Protein AF-A0A2V9BJG6-F1 (afdb_monomer_lite)

Foldseek 3Di:
DDDDDPDDDVVVVVVVVVVVVVVVVVVVVVVVVVVVVPPPQPFDKFKEKEFALVLAPCSVDDQADPVRFGRLVLKWKDKAPDDIGRGHHDAIDMDIGHGLSDKIKIFIAHNVRHTDDIDIDHNVVAPHSYWYWYAGSPVGIDIHHPDPVCVRRDPD

pLDDT: mean 82.58, std 16.15, range [36.88, 98.62]

Sequence (156 aa):
MVRAVVKVDFTILAKVLLGDIVKTGLMAVTLVLLVSISGAAQRGTGSVCVAARIDNPFWKEPATLPNGEINSHGLKVRVDRRPVEEWPQRKSLKIDGLDISERHLLVVLDSSGKPIESVRFKFADYKSTDLCMMYDGYQGIGLQEATRRTPWCKCR

Structure (mmCIF, N/CA/C/O backbone):
data_AF-A0A2V9BJG6-F1
#
_entry.id   AF-A0A2V9BJG6-F1
#
loop_
_atom_site.group_PDB
_atom_site.id
_atom_site.type_symbol
_atom_site.label_atom_id
_atom_site.label_alt_id
_atom_site.label_comp_id
_atom_site.label_asym_id
_atom_site.label_entity_id
_atom_site.label_seq_id
_atom_site.pdbx_PDB_ins_code
_atom_site.Cartn_x
_atom_site.Cartn_y
_atom_site.Cartn_z
_atom_site.occupancy
_atom_site.B_iso_or_equiv
_atom_site.auth_seq_id
_atom_site.auth_comp_id
_atom_site.auth_asym_id
_atom_site.auth_atom_id
_atom_site.pdbx_PDB_model_num
ATOM 1 N N . MET A 1 1 ? -29.381 -13.336 87.840 1.00 37.09 1 MET A N 1
ATOM 2 C CA . MET A 1 1 ? -29.614 -13.381 86.378 1.00 37.09 1 MET A CA 1
ATOM 3 C C . MET A 1 1 ? -29.551 -11.942 85.868 1.00 37.09 1 MET A C 1
ATOM 5 O O . MET A 1 1 ? -30.475 -11.189 86.136 1.00 37.09 1 MET A O 1
ATOM 9 N N . VAL A 1 2 ? -28.440 -11.505 85.264 1.00 36.88 2 VAL A N 1
ATOM 10 C CA . VAL A 1 2 ? -28.275 -10.113 84.788 1.00 36.88 2 VAL A CA 1
ATOM 11 C C . VAL A 1 2 ? -28.387 -10.117 83.263 1.00 36.88 2 VAL A C 1
ATOM 13 O O . VAL A 1 2 ? -27.576 -10.749 82.592 1.00 36.88 2 VAL A O 1
ATOM 16 N N . ARG A 1 3 ? -29.418 -9.462 82.714 1.00 41.91 3 ARG A N 1
ATOM 17 C CA . ARG A 1 3 ? -29.570 -9.235 81.267 1.00 41.91 3 ARG A CA 1
ATOM 18 C C . ARG A 1 3 ? -28.684 -8.057 80.863 1.00 41.91 3 ARG A C 1
ATOM 20 O O . ARG A 1 3 ? -28.945 -6.932 81.276 1.00 41.91 3 ARG A O 1
ATOM 27 N N . ALA A 1 4 ? -27.672 -8.309 80.038 1.00 38.53 4 ALA A N 1
ATOM 28 C CA . ALA A 1 4 ? -26.962 -7.252 79.327 1.00 38.53 4 ALA A CA 1
ATOM 29 C C . ALA A 1 4 ? -27.830 -6.769 78.154 1.00 38.53 4 ALA A C 1
ATOM 31 O O . ALA A 1 4 ? -28.189 -7.551 77.275 1.00 38.53 4 ALA A O 1
ATOM 32 N N . VAL A 1 5 ? -28.187 -5.485 78.154 1.00 48.22 5 VAL A N 1
ATOM 33 C CA . VAL A 1 5 ? -28.822 -4.819 77.012 1.00 48.22 5 VAL A CA 1
ATOM 34 C C . VAL A 1 5 ? -27.701 -4.257 76.144 1.00 48.22 5 VAL A C 1
ATOM 36 O O . VAL A 1 5 ? -27.037 -3.296 76.528 1.00 48.22 5 VAL A O 1
ATOM 39 N N . VAL A 1 6 ? -27.463 -4.878 74.988 1.00 51.91 6 VAL A N 1
ATOM 40 C CA . VAL A 1 6 ? -26.520 -4.367 73.986 1.00 51.91 6 VAL A CA 1
ATOM 41 C C . VAL A 1 6 ? -27.145 -3.129 73.349 1.00 51.91 6 VAL A C 1
ATOM 43 O O . VAL A 1 6 ? -28.152 -3.214 72.648 1.00 51.91 6 VAL A O 1
ATOM 46 N N . LYS A 1 7 ? -26.569 -1.960 73.629 1.00 48.28 7 LYS A N 1
ATOM 47 C CA . LYS A 1 7 ? -26.984 -0.686 73.042 1.00 48.28 7 LYS A CA 1
ATOM 48 C C . LYS A 1 7 ? -26.319 -0.569 71.671 1.00 48.28 7 LYS A C 1
ATOM 50 O O . LYS A 1 7 ? -25.124 -0.309 71.584 1.00 48.28 7 LYS A O 1
ATOM 55 N N . VAL A 1 8 ? -27.075 -0.846 70.611 1.00 53.91 8 VAL A N 1
ATOM 56 C CA . VAL A 1 8 ? -26.601 -0.688 69.230 1.00 53.91 8 VAL A CA 1
ATOM 57 C C . VAL A 1 8 ? -26.531 0.806 68.920 1.00 53.91 8 VAL A C 1
ATOM 59 O O . VAL A 1 8 ? -27.543 1.504 68.969 1.00 53.91 8 VAL A O 1
ATOM 62 N N . ASP A 1 9 ? -25.327 1.303 68.643 1.00 54.34 9 ASP A N 1
ATOM 63 C CA . ASP A 1 9 ? -25.089 2.702 68.295 1.00 54.34 9 ASP A CA 1
ATOM 64 C C . ASP A 1 9 ? -25.439 2.934 66.816 1.00 54.34 9 ASP A C 1
ATOM 66 O O . ASP A 1 9 ? -24.686 2.586 65.901 1.00 54.34 9 ASP A O 1
ATOM 70 N N . PHE A 1 10 ? -26.623 3.501 66.579 1.00 56.91 10 PHE A N 1
ATOM 71 C CA . PHE A 1 10 ? -27.155 3.803 65.244 1.00 56.91 10 PHE A CA 1
ATOM 72 C C . PHE A 1 10 ? -26.218 4.686 64.403 1.00 56.91 10 PHE A C 1
ATOM 74 O O . PHE A 1 10 ? -26.243 4.623 63.173 1.00 56.91 10 PHE A O 1
ATOM 81 N N . THR A 1 11 ? -25.341 5.457 65.049 1.00 56.38 11 THR A N 1
ATOM 82 C CA . THR A 1 11 ? -24.359 6.328 64.392 1.00 56.38 11 THR A CA 1
ATOM 83 C C . THR A 1 11 ? -23.269 5.531 63.666 1.00 56.38 11 THR A C 1
ATOM 85 O O . THR A 1 11 ? -22.785 5.947 62.612 1.00 56.38 11 THR A O 1
ATOM 88 N N . ILE A 1 12 ? -22.897 4.364 64.202 1.00 56.56 12 ILE A N 1
ATOM 89 C CA . ILE A 1 12 ? -21.921 3.448 63.591 1.00 56.56 12 ILE A CA 1
ATOM 90 C C . ILE A 1 12 ? -22.565 2.728 62.404 1.00 56.56 12 ILE A C 1
ATOM 92 O O . ILE A 1 12 ? -21.961 2.636 61.335 1.00 56.56 12 ILE A O 1
ATOM 96 N N . LEU A 1 13 ? -23.822 2.301 62.559 1.00 53.66 13 LEU A N 1
ATOM 97 C CA . LEU A 1 13 ? -24.587 1.628 61.508 1.00 53.66 13 LEU A CA 1
ATOM 98 C C . LEU A 1 13 ? -24.740 2.511 60.255 1.00 53.66 13 LEU A C 1
ATOM 100 O O . LEU A 1 13 ? -24.531 2.043 59.139 1.00 53.66 13 LEU A O 1
ATOM 104 N N . ALA A 1 14 ? -25.032 3.804 60.434 1.00 54.00 14 ALA A N 1
ATOM 105 C CA . ALA A 1 14 ? -25.197 4.754 59.332 1.00 54.00 14 ALA A CA 1
ATOM 106 C C . ALA A 1 14 ? -23.895 5.019 58.551 1.00 54.00 14 ALA A C 1
ATOM 108 O O . ALA A 1 14 ? -23.929 5.140 57.327 1.00 54.00 14 ALA A O 1
ATOM 109 N N . LYS A 1 15 ? -22.738 5.075 59.231 1.00 50.81 15 LYS A N 1
ATOM 110 C CA . LYS A 1 15 ? -21.426 5.252 58.579 1.00 50.81 15 LYS A CA 1
ATOM 111 C C . LYS A 1 15 ? -21.009 4.032 57.756 1.00 50.81 15 LYS A C 1
ATOM 113 O O . LYS A 1 15 ? -20.464 4.205 56.669 1.00 50.81 15 LYS A O 1
ATOM 118 N N . VAL A 1 16 ? -21.277 2.825 58.259 1.00 57.47 16 VAL A N 1
ATOM 119 C CA . VAL A 1 16 ? -21.005 1.568 57.538 1.00 57.47 16 VAL A CA 1
ATOM 120 C C . VAL A 1 16 ? -21.876 1.486 56.280 1.00 57.47 16 VAL A C 1
ATOM 122 O O . VAL A 1 16 ? -21.350 1.312 55.184 1.00 57.47 16 VAL A O 1
ATOM 125 N N . LEU A 1 17 ? -23.179 1.762 56.413 1.00 56.75 17 LEU A N 1
ATOM 126 C CA . LEU A 1 17 ? -24.124 1.770 55.291 1.00 56.75 17 LEU A CA 1
ATOM 127 C C . LEU A 1 17 ? -23.766 2.806 54.210 1.00 56.75 17 LEU A C 1
ATOM 129 O O . LEU A 1 17 ? -23.835 2.493 53.022 1.00 56.75 17 LEU A O 1
ATOM 133 N N . LEU A 1 18 ? -23.346 4.021 54.589 1.00 59.75 18 LEU A N 1
ATOM 134 C CA . LEU A 1 18 ? -22.905 5.034 53.618 1.00 59.75 18 LEU A CA 1
ATOM 135 C C . LEU A 1 18 ? -21.636 4.606 52.864 1.00 59.75 18 LEU A C 1
ATOM 137 O O . LEU A 1 18 ? -21.536 4.835 51.658 1.00 59.75 18 LEU A O 1
ATOM 141 N N . GLY A 1 19 ? -20.675 3.987 53.557 1.00 63.56 19 GLY A N 1
ATOM 142 C CA . GLY A 1 19 ? -19.438 3.491 52.951 1.00 63.56 19 GLY A CA 1
ATOM 143 C C . GLY A 1 19 ? -19.692 2.400 51.910 1.00 63.56 19 GLY A C 1
ATOM 144 O O . GLY A 1 19 ? -19.107 2.433 50.825 1.00 63.56 19 GLY A O 1
ATOM 145 N N . ASP A 1 20 ? -20.619 1.488 52.201 1.00 62.00 20 ASP A N 1
ATOM 146 C CA . ASP A 1 20 ? -20.995 0.407 51.289 1.00 62.00 20 ASP A CA 1
ATOM 147 C C . ASP A 1 20 ? -21.737 0.926 50.048 1.00 62.00 20 ASP A C 1
ATOM 149 O O . ASP A 1 20 ? -21.459 0.477 48.935 1.00 62.00 20 ASP A O 1
ATOM 153 N N . ILE A 1 21 ? -22.610 1.930 50.191 1.00 68.31 21 ILE A N 1
ATOM 154 C CA . ILE A 1 21 ? -23.316 2.555 49.057 1.00 68.31 21 ILE A CA 1
ATOM 155 C C . ILE A 1 21 ? -22.334 3.269 48.119 1.00 68.31 21 ILE A C 1
ATOM 157 O O . ILE A 1 21 ? -22.395 3.078 46.903 1.00 68.31 21 ILE A O 1
ATOM 161 N N . VAL A 1 22 ? -21.394 4.050 48.665 1.00 72.31 22 VAL A N 1
ATOM 162 C CA . VAL A 1 22 ? -20.382 4.766 47.866 1.00 72.31 22 VAL A CA 1
ATOM 163 C C . VAL A 1 22 ? -19.459 3.782 47.147 1.00 72.31 22 VAL A C 1
ATOM 165 O O . VAL A 1 22 ? -19.160 3.963 45.966 1.00 72.31 22 VAL A O 1
ATOM 168 N N . LYS A 1 23 ? -19.051 2.702 47.821 1.00 73.06 23 LYS A N 1
ATOM 169 C CA . LYS A 1 23 ? -18.212 1.651 47.235 1.00 73.06 23 LYS A CA 1
ATOM 170 C C . LYS A 1 23 ? -18.940 0.902 46.119 1.00 73.06 23 LYS A C 1
ATOM 172 O O . LYS A 1 23 ? -18.365 0.686 45.056 1.00 73.06 23 LYS A O 1
ATOM 177 N N . THR A 1 24 ? -20.212 0.564 46.325 1.00 74.88 24 THR A N 1
ATOM 178 C CA . THR A 1 24 ? -21.042 -0.114 45.317 1.00 74.88 24 THR A CA 1
ATOM 179 C C . THR A 1 24 ? -21.285 0.787 44.105 1.00 74.88 24 THR A C 1
ATOM 181 O O . THR A 1 24 ? -21.146 0.339 42.969 1.00 74.88 24 THR A O 1
ATOM 184 N N . GLY A 1 25 ? -21.555 2.078 44.331 1.00 75.44 25 GLY A N 1
ATOM 185 C CA . GLY A 1 25 ? -21.691 3.073 43.267 1.00 75.44 25 GLY A CA 1
ATOM 186 C C . GLY A 1 25 ? -20.404 3.255 42.459 1.00 75.44 25 GLY A C 1
ATOM 187 O O . GLY A 1 25 ? -20.442 3.235 41.232 1.00 75.44 25 GLY A O 1
ATOM 188 N N . LEU A 1 26 ? -19.250 3.354 43.125 1.00 79.62 26 LEU A N 1
ATOM 189 C CA . LEU A 1 26 ? -17.950 3.485 42.459 1.00 79.62 26 LEU A CA 1
ATOM 190 C C . LEU A 1 26 ? -17.610 2.252 41.607 1.00 79.62 26 LEU A C 1
ATOM 192 O O . LEU A 1 26 ? -17.126 2.392 40.481 1.00 79.62 26 LEU A O 1
ATOM 196 N N . MET A 1 27 ? -17.899 1.050 42.114 1.00 80.56 27 MET A N 1
ATOM 197 C CA . MET A 1 27 ? -17.710 -0.204 41.375 1.00 80.56 27 MET A CA 1
ATOM 198 C C . MET A 1 27 ? -18.649 -0.294 40.164 1.00 80.56 27 MET A C 1
ATOM 200 O O . MET A 1 27 ? -18.226 -0.706 39.088 1.00 80.56 27 MET A O 1
ATOM 204 N N . ALA A 1 28 ? -19.902 0.149 40.298 1.00 80.56 28 ALA A N 1
ATOM 205 C CA . ALA A 1 28 ? -20.841 0.194 39.180 1.00 80.56 28 ALA A CA 1
ATOM 206 C C . ALA A 1 28 ? -20.389 1.183 38.090 1.00 80.56 28 ALA A C 1
ATOM 208 O O . ALA A 1 28 ? -20.398 0.846 36.908 1.00 80.56 28 ALA A O 1
ATOM 209 N N . VAL A 1 29 ? -19.931 2.378 38.476 1.00 81.12 29 VAL A N 1
ATOM 210 C CA . VAL A 1 29 ? -19.439 3.401 37.537 1.00 81.12 29 VAL A CA 1
ATOM 211 C C . VAL A 1 29 ? -18.174 2.938 36.812 1.00 81.12 29 VAL A C 1
ATOM 213 O O . VAL A 1 29 ? -18.068 3.099 35.597 1.00 81.12 29 VAL A O 1
ATOM 216 N N . THR A 1 30 ? -17.229 2.319 37.525 1.00 77.94 30 THR A N 1
ATOM 217 C CA . THR A 1 30 ? -16.017 1.754 36.907 1.00 77.94 30 THR A CA 1
ATOM 218 C C . THR A 1 30 ? -16.338 0.602 35.958 1.00 77.94 30 THR A C 1
ATOM 220 O O . THR A 1 30 ? -15.755 0.541 34.878 1.00 77.94 30 THR A O 1
ATOM 223 N N . LEU A 1 31 ? -17.307 -0.258 36.289 1.00 78.38 31 LEU A N 1
ATOM 224 C CA . LEU A 1 31 ? -17.767 -1.324 35.395 1.00 78.38 31 LEU A CA 1
ATOM 225 C C . LEU A 1 31 ? -18.400 -0.762 34.111 1.00 78.38 31 LEU A C 1
ATOM 227 O O . LEU A 1 31 ? -18.072 -1.217 33.018 1.00 78.38 31 LEU A O 1
ATOM 231 N N . VAL A 1 32 ? -19.257 0.260 34.219 1.00 78.94 32 VAL A N 1
ATOM 232 C CA . VAL A 1 32 ? -19.872 0.923 33.052 1.00 78.94 32 VAL A CA 1
ATOM 233 C C . VAL A 1 32 ? -18.811 1.595 32.178 1.00 78.94 32 VAL A C 1
ATOM 235 O O . VAL A 1 32 ? -18.841 1.442 30.955 1.00 78.94 32 VAL A O 1
ATOM 238 N N . LEU A 1 33 ? -17.836 2.282 32.782 1.00 74.12 33 LEU A N 1
ATOM 239 C CA . LEU A 1 33 ? -16.706 2.868 32.058 1.00 74.12 33 LEU A CA 1
ATOM 240 C C . LEU A 1 33 ? -15.919 1.793 31.304 1.00 74.12 33 LEU A C 1
ATOM 242 O O . LEU A 1 33 ? -15.713 1.959 30.109 1.00 74.12 33 LEU A O 1
ATOM 246 N N . LEU A 1 34 ? -15.571 0.672 31.948 1.00 70.31 34 LEU A N 1
ATOM 247 C CA . LEU A 1 34 ? -14.841 -0.448 31.330 1.00 70.31 34 LEU A CA 1
ATOM 248 C C . LEU A 1 34 ? -15.593 -1.090 30.151 1.00 70.31 34 LEU A C 1
ATOM 250 O O . LEU A 1 34 ? -14.979 -1.422 29.136 1.00 70.31 34 LEU A O 1
ATOM 254 N N . VAL A 1 35 ? -16.919 -1.219 30.239 1.00 66.38 35 VAL A N 1
ATOM 255 C CA . VAL A 1 35 ? -17.749 -1.729 29.133 1.00 66.38 35 VAL A CA 1
ATOM 256 C C . VAL A 1 35 ? -17.819 -0.720 27.982 1.00 66.38 35 VAL A C 1
ATOM 258 O O . VAL A 1 35 ? -17.793 -1.114 26.819 1.00 66.38 35 VAL A O 1
ATOM 261 N N . SER A 1 36 ? -17.811 0.582 28.280 1.00 62.34 36 SER A N 1
ATOM 262 C CA . SER A 1 36 ? -17.868 1.651 27.271 1.00 62.34 36 SER A CA 1
ATOM 263 C C . SER A 1 36 ? -16.589 1.762 26.428 1.00 62.34 36 SER A C 1
ATOM 265 O O . SER A 1 36 ? -16.648 2.194 25.280 1.00 62.34 36 SER A O 1
ATOM 267 N N . ILE A 1 37 ? -15.433 1.354 26.974 1.00 61.66 37 ILE A N 1
ATOM 268 C CA . ILE A 1 37 ? -14.141 1.337 26.254 1.00 61.66 37 ILE A CA 1
ATOM 269 C C . ILE A 1 37 ? -13.982 0.112 25.349 1.00 61.66 37 ILE A C 1
ATOM 271 O O . ILE A 1 37 ? -13.009 0.033 24.598 1.00 61.66 37 ILE A O 1
ATOM 275 N N . SER A 1 38 ? -14.930 -0.830 25.385 1.00 59.41 38 SER A N 1
ATOM 276 C CA . SER A 1 38 ? -15.000 -1.928 24.422 1.00 59.41 38 SER A CA 1
ATOM 277 C C . SER A 1 38 ? -15.507 -1.371 23.092 1.00 59.41 38 SER A C 1
ATOM 279 O O . SER A 1 38 ? -16.647 -1.595 22.690 1.00 59.41 38 SER A O 1
ATOM 281 N N . GLY A 1 39 ? -14.668 -0.558 22.445 1.00 57.44 39 GLY A N 1
ATOM 282 C CA . GLY A 1 39 ? -14.939 0.019 21.141 1.00 57.44 39 GLY A CA 1
ATOM 283 C C . GLY A 1 39 ? -15.339 -1.089 20.180 1.00 57.44 39 GLY A C 1
ATOM 284 O O . GLY A 1 39 ? -14.721 -2.154 20.163 1.00 57.44 39 GLY A O 1
ATOM 285 N N . ALA A 1 40 ? -16.398 -0.847 19.410 1.00 58.50 40 ALA A N 1
ATOM 286 C CA . ALA A 1 40 ? -16.815 -1.736 18.344 1.00 58.50 40 ALA A CA 1
ATOM 287 C C . ALA A 1 40 ? -15.620 -1.957 17.409 1.00 58.50 40 ALA A C 1
ATOM 289 O O . ALA A 1 40 ? -15.302 -1.102 16.583 1.00 58.50 40 ALA A O 1
ATOM 290 N N . ALA A 1 41 ? -14.924 -3.083 17.577 1.00 61.84 41 ALA A N 1
ATOM 291 C CA . ALA A 1 41 ? -13.919 -3.518 16.629 1.00 61.84 41 ALA A CA 1
ATOM 292 C C . ALA A 1 41 ? -14.647 -3.652 15.293 1.00 61.84 41 ALA A C 1
ATOM 294 O O . ALA A 1 41 ? -15.551 -4.483 15.160 1.00 61.84 41 ALA A O 1
ATOM 295 N N . GLN A 1 42 ? -14.334 -2.766 14.348 1.00 65.75 42 GLN A N 1
ATOM 296 C CA . GLN A 1 42 ? -14.898 -2.818 13.008 1.00 65.75 42 GLN A CA 1
ATOM 297 C C . GLN A 1 42 ? -14.490 -4.160 12.405 1.00 65.75 42 GLN A C 1
ATOM 299 O O . GLN A 1 42 ? -13.330 -4.377 12.082 1.00 65.75 42 GLN A O 1
ATOM 304 N N . ARG A 1 43 ? -15.436 -5.097 12.325 1.00 80.75 43 ARG A N 1
ATOM 305 C CA . ARG A 1 43 ? -15.200 -6.410 11.728 1.00 80.75 43 ARG A CA 1
ATOM 306 C C . ARG A 1 43 ? -15.373 -6.283 10.226 1.00 80.75 43 ARG A C 1
ATOM 308 O O . ARG A 1 43 ? -16.421 -5.835 9.766 1.00 80.75 43 ARG A O 1
ATOM 315 N N . GLY A 1 44 ? -14.368 -6.698 9.472 1.00 92.25 44 GLY A N 1
ATOM 316 C CA . GLY A 1 44 ? -14.433 -6.718 8.019 1.00 92.25 44 GLY A CA 1
ATOM 317 C C . GLY A 1 44 ? -13.059 -6.847 7.390 1.00 92.25 44 GLY A C 1
ATOM 318 O O . GLY A 1 44 ? -12.039 -6.871 8.078 1.00 92.25 44 GLY A O 1
ATOM 319 N N . THR A 1 45 ? -13.051 -6.919 6.065 1.00 96.75 45 THR A N 1
ATOM 320 C CA . THR A 1 45 ? -11.824 -6.978 5.280 1.00 96.75 45 THR A CA 1
ATOM 321 C C . THR A 1 45 ? -11.748 -5.820 4.299 1.00 96.75 45 THR A C 1
ATOM 323 O O . THR A 1 45 ? -12.747 -5.467 3.675 1.00 96.75 45 THR A O 1
ATOM 326 N N . GLY A 1 46 ? -10.561 -5.250 4.161 1.00 97.06 46 GLY A N 1
ATOM 327 C CA . GLY A 1 46 ? -10.220 -4.244 3.173 1.00 97.06 46 GLY A CA 1
ATOM 328 C C . GLY A 1 46 ? -9.213 -4.774 2.163 1.00 97.06 46 GLY A C 1
ATOM 329 O O . GLY A 1 46 ? -8.679 -5.883 2.287 1.00 97.06 46 GLY A O 1
ATOM 330 N N . SER A 1 47 ? -8.941 -3.948 1.161 1.00 97.94 47 SER A N 1
ATOM 331 C CA . SER A 1 47 ? -8.026 -4.271 0.082 1.00 97.94 47 SER A CA 1
ATOM 332 C C . SER A 1 47 ? -7.114 -3.100 -0.273 1.00 97.94 47 SER A C 1
ATOM 334 O O . SER A 1 47 ? -7.464 -1.930 -0.114 1.00 97.94 47 SER A O 1
ATOM 336 N N . VAL A 1 48 ? -5.922 -3.428 -0.766 1.00 98.12 48 VAL A N 1
ATOM 337 C CA . VAL A 1 48 ? -4.996 -2.477 -1.384 1.00 98.12 48 VAL A CA 1
ATOM 338 C C . VAL A 1 48 ? -4.793 -2.890 -2.836 1.00 98.12 48 VAL A C 1
ATOM 340 O O . VAL A 1 48 ? -4.307 -3.983 -3.122 1.00 98.12 48 VAL A O 1
ATOM 343 N N . CYS A 1 49 ? -5.160 -2.015 -3.765 1.00 97.69 49 CYS A N 1
ATOM 344 C CA . CYS A 1 49 ? -4.865 -2.151 -5.182 1.00 97.69 49 CYS A CA 1
ATOM 345 C C . CYS A 1 49 ? -3.530 -1.476 -5.498 1.00 97.69 49 CYS A C 1
ATOM 347 O O . CYS A 1 49 ? -3.398 -0.269 -5.326 1.00 97.69 49 CYS A O 1
ATOM 349 N N . VAL A 1 50 ? -2.553 -2.235 -5.977 1.00 96.38 50 VAL A N 1
ATOM 350 C CA . VAL A 1 50 ? -1.242 -1.728 -6.389 1.00 96.38 50 VAL A CA 1
ATOM 351 C C . VAL A 1 50 ? -1.282 -1.393 -7.879 1.00 96.38 50 VAL A C 1
ATOM 353 O O . VAL A 1 50 ? -1.611 -2.243 -8.713 1.00 96.38 50 VAL A O 1
ATOM 356 N N . ALA A 1 51 ? -0.971 -0.142 -8.210 1.00 94.69 51 ALA A N 1
ATOM 357 C CA . ALA A 1 51 ? -0.954 0.389 -9.567 1.00 94.69 51 ALA A CA 1
ATOM 358 C C . ALA A 1 51 ? 0.058 -0.350 -10.446 1.00 94.69 51 ALA A C 1
ATOM 360 O O . ALA A 1 51 ? 1.186 -0.612 -10.021 1.00 94.69 51 ALA A O 1
ATOM 361 N N . ALA A 1 52 ? -0.325 -0.665 -11.685 1.00 92.19 52 ALA A N 1
ATOM 362 C CA . ALA A 1 52 ? 0.598 -1.319 -12.598 1.00 92.19 52 ALA A CA 1
ATOM 363 C C . ALA A 1 52 ? 1.663 -0.336 -13.087 1.00 92.19 52 ALA A C 1
ATOM 365 O O . ALA A 1 52 ? 1.392 0.845 -13.286 1.00 92.19 52 ALA A O 1
ATOM 366 N N . ARG A 1 53 ? 2.862 -0.843 -13.374 1.00 86.25 53 ARG A N 1
ATOM 367 C CA . ARG A 1 53 ? 3.957 -0.050 -13.933 1.00 86.25 53 ARG A CA 1
ATOM 368 C C . ARG A 1 53 ? 3.554 0.671 -15.213 1.00 86.25 53 ARG A C 1
ATOM 370 O O . ARG A 1 53 ? 3.928 1.818 -15.378 1.00 86.25 53 ARG A O 1
ATOM 377 N N . ILE A 1 54 ? 2.787 0.036 -16.102 1.00 86.50 54 ILE A N 1
ATOM 378 C CA . ILE A 1 54 ? 2.333 0.668 -17.354 1.00 86.50 54 ILE A CA 1
ATOM 379 C C . ILE A 1 54 ? 1.505 1.946 -17.133 1.00 86.50 54 ILE A C 1
ATOM 381 O O . ILE A 1 54 ? 1.396 2.763 -18.043 1.00 86.50 54 ILE A O 1
ATOM 385 N N . ASP A 1 55 ? 0.936 2.123 -15.939 1.00 84.62 55 ASP A N 1
ATOM 386 C CA . ASP A 1 55 ? 0.183 3.316 -15.560 1.00 84.62 55 ASP A CA 1
ATOM 387 C C . ASP A 1 55 ? 1.083 4.431 -14.986 1.00 84.62 55 ASP A C 1
ATOM 389 O O . ASP A 1 55 ? 0.608 5.539 -14.743 1.00 84.62 55 ASP A O 1
ATOM 393 N N . ASN A 1 56 ? 2.384 4.167 -14.807 1.00 76.81 56 ASN A N 1
ATOM 394 C CA . ASN A 1 56 ? 3.403 5.155 -14.462 1.00 76.81 56 ASN A CA 1
ATOM 395 C C . ASN A 1 56 ? 4.008 5.761 -15.754 1.00 76.81 56 ASN A C 1
ATOM 397 O O . ASN A 1 56 ? 4.393 5.009 -16.655 1.00 76.81 56 ASN A O 1
ATOM 401 N N . PRO A 1 57 ? 4.141 7.099 -15.873 1.00 70.62 57 PRO A N 1
ATOM 402 C CA . PRO A 1 57 ? 4.721 7.746 -17.057 1.00 70.62 57 PRO A CA 1
ATOM 403 C C . PRO A 1 57 ? 6.154 7.292 -17.398 1.00 70.62 57 PRO A C 1
ATOM 405 O O . PRO A 1 57 ? 6.524 7.302 -18.571 1.00 70.62 57 PRO A O 1
ATOM 408 N N .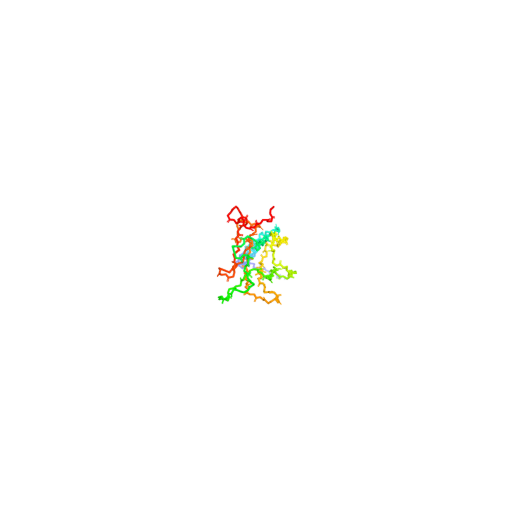 PHE A 1 58 ? 6.929 6.817 -16.420 1.00 69.19 58 PHE A N 1
ATOM 409 C CA . PHE A 1 58 ? 8.327 6.393 -16.578 1.00 69.19 58 PHE A CA 1
ATOM 410 C C . PHE A 1 58 ? 8.489 4.893 -16.876 1.00 69.19 58 PHE A C 1
ATOM 412 O O . PHE A 1 58 ? 9.578 4.329 -16.780 1.00 69.19 58 PHE A O 1
ATOM 419 N N . TRP A 1 59 ? 7.424 4.188 -17.267 1.00 70.88 59 TRP A N 1
ATOM 420 C CA . TRP A 1 59 ? 7.436 2.727 -17.428 1.00 70.88 59 TRP A CA 1
ATOM 421 C C . TRP A 1 59 ? 8.444 2.170 -18.448 1.00 70.88 59 TRP A C 1
ATOM 423 O O . TRP A 1 59 ? 8.680 0.968 -18.463 1.00 70.88 59 TRP A O 1
ATOM 433 N N . LYS A 1 60 ? 9.030 2.978 -19.335 1.00 73.44 60 LYS A N 1
ATOM 434 C CA . LYS A 1 60 ? 10.036 2.505 -20.311 1.00 73.44 60 LYS A CA 1
ATOM 435 C C . LYS A 1 60 ? 11.468 2.555 -19.788 1.00 73.44 60 LYS A C 1
ATOM 437 O O . LYS A 1 60 ? 12.367 2.037 -20.444 1.00 73.44 60 LYS A O 1
ATOM 442 N N . GLU A 1 61 ? 11.675 3.175 -18.640 1.00 74.75 61 GLU A N 1
ATOM 443 C CA . GLU A 1 61 ? 13.001 3.453 -18.110 1.00 74.75 61 GLU A CA 1
ATOM 444 C C . GLU A 1 61 ? 13.546 2.263 -17.287 1.00 74.75 61 GLU A C 1
ATOM 446 O O . GLU A 1 61 ? 12.772 1.379 -16.883 1.00 74.75 61 GLU A O 1
ATOM 451 N N . PRO A 1 62 ? 14.877 2.172 -17.085 1.00 73.69 62 PRO A N 1
ATOM 452 C CA . PRO A 1 62 ? 15.488 1.137 -16.247 1.00 73.69 62 PRO A CA 1
ATOM 453 C C . PRO A 1 62 ? 15.047 1.239 -14.778 1.00 73.69 62 PRO A C 1
ATOM 455 O O . PRO A 1 62 ? 14.528 2.262 -14.348 1.00 73.69 62 PRO A O 1
ATOM 458 N N . ALA A 1 63 ? 15.284 0.173 -13.998 1.00 70.69 63 ALA A N 1
ATOM 459 C CA . ALA A 1 63 ? 14.946 0.096 -12.566 1.00 70.69 63 ALA A CA 1
ATOM 460 C C . ALA A 1 63 ? 15.583 1.206 -11.721 1.00 70.69 63 ALA A C 1
ATOM 462 O O . ALA A 1 63 ? 14.988 1.667 -10.754 1.00 70.69 63 ALA A O 1
ATOM 463 N N . THR A 1 64 ? 16.774 1.649 -12.106 1.00 73.06 64 THR A N 1
ATOM 464 C CA . THR A 1 64 ? 17.436 2.806 -11.514 1.00 73.06 64 THR A CA 1
ATOM 465 C C . THR A 1 64 ? 17.763 3.772 -12.633 1.00 73.06 64 THR A C 1
ATOM 467 O O . THR A 1 64 ? 18.389 3.393 -13.627 1.00 73.06 64 THR A O 1
ATOM 470 N N . LEU A 1 65 ? 17.301 5.002 -12.482 1.00 72.88 65 LEU A N 1
ATOM 471 C CA . LEU A 1 65 ? 17.538 6.079 -13.425 1.00 72.88 65 LEU A CA 1
ATOM 472 C C . LEU A 1 65 ? 18.952 6.656 -13.229 1.00 72.88 65 LEU A C 1
ATOM 474 O O . LEU A 1 65 ? 19.536 6.505 -12.154 1.00 72.88 65 LEU A O 1
ATOM 478 N N . PRO A 1 66 ? 19.535 7.340 -14.234 1.00 78.00 66 PRO A N 1
ATOM 479 C CA . PRO A 1 66 ? 20.870 7.938 -14.112 1.00 78.00 66 PRO A CA 1
ATOM 480 C C . PRO A 1 66 ? 21.019 8.949 -12.963 1.00 78.00 66 PRO A C 1
ATOM 482 O O . PRO A 1 66 ? 22.127 9.179 -12.489 1.00 78.00 66 PRO A O 1
ATOM 485 N N . ASN A 1 67 ? 19.914 9.546 -12.513 1.00 71.06 67 ASN A N 1
ATOM 486 C CA . ASN A 1 67 ? 19.850 10.454 -11.363 1.00 71.06 67 ASN A CA 1
ATOM 487 C C . ASN A 1 67 ? 19.738 9.720 -10.006 1.00 71.06 67 ASN A C 1
ATOM 489 O O . ASN A 1 67 ? 19.681 10.375 -8.970 1.00 71.06 67 ASN A O 1
ATOM 493 N N . GLY A 1 68 ? 19.718 8.382 -10.000 1.00 71.62 68 GLY A N 1
ATOM 494 C CA . GLY A 1 68 ? 19.594 7.550 -8.802 1.00 71.62 68 GLY A CA 1
ATOM 495 C C . GLY A 1 68 ? 18.156 7.252 -8.367 1.00 71.62 68 GLY A C 1
ATOM 496 O O . GLY A 1 68 ? 17.972 6.519 -7.397 1.00 71.62 68 GLY A O 1
ATOM 497 N N . GLU A 1 69 ? 17.145 7.771 -9.066 1.00 68.12 69 GLU A N 1
ATOM 498 C CA . GLU A 1 69 ? 15.737 7.488 -8.766 1.00 68.12 69 GLU A CA 1
ATOM 499 C C . GLU A 1 69 ? 15.368 6.041 -9.108 1.00 68.12 69 GLU A C 1
ATOM 501 O O . GLU A 1 69 ? 15.918 5.428 -10.030 1.00 68.12 69 GLU A O 1
ATOM 506 N N . ILE A 1 70 ? 14.422 5.483 -8.352 1.00 70.94 70 ILE A N 1
ATOM 507 C CA . ILE A 1 70 ? 14.024 4.081 -8.470 1.00 70.94 70 ILE A CA 1
ATOM 508 C C . ILE A 1 70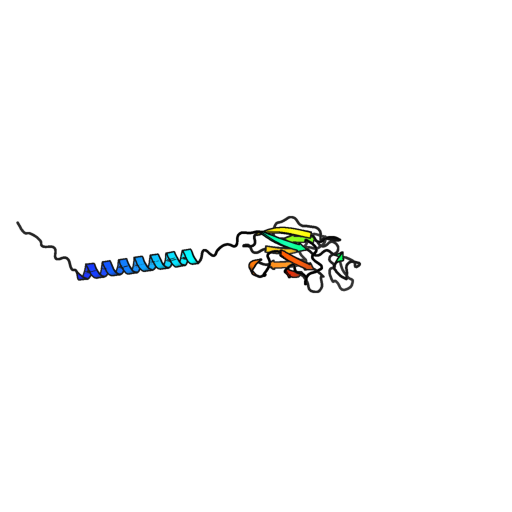 ? 12.720 3.973 -9.261 1.00 70.94 7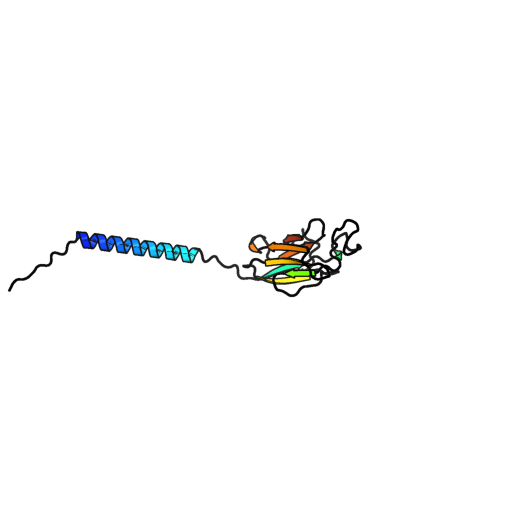0 ILE A C 1
ATOM 510 O O . ILE A 1 70 ? 11.647 4.336 -8.790 1.00 70.94 70 ILE A O 1
ATOM 514 N N . ASN A 1 71 ? 12.791 3.385 -10.449 1.00 72.12 71 ASN A N 1
ATOM 515 C CA . ASN A 1 71 ? 11.613 3.001 -11.209 1.00 72.12 71 ASN A CA 1
ATOM 516 C C . ASN A 1 71 ? 10.982 1.740 -10.604 1.00 72.12 71 ASN A C 1
ATOM 518 O O . ASN A 1 71 ? 11.669 0.823 -10.164 1.00 72.12 71 ASN A O 1
ATOM 522 N N . SER A 1 72 ? 9.660 1.626 -10.706 1.00 71.06 72 SER A N 1
ATOM 523 C CA . SER A 1 72 ? 8.878 0.417 -10.403 1.00 71.06 72 SER A CA 1
ATOM 524 C C . SER A 1 72 ? 9.285 -0.885 -11.135 1.00 71.06 72 SER A C 1
ATOM 526 O O . SER A 1 72 ? 8.683 -1.939 -10.916 1.00 71.06 72 SER A O 1
ATOM 528 N N . HIS A 1 73 ? 10.291 -0.863 -12.014 1.00 76.56 73 HIS A N 1
ATOM 529 C CA . HIS A 1 73 ? 10.799 -2.055 -12.692 1.00 76.56 73 HIS A CA 1
ATOM 530 C C . HIS A 1 73 ? 11.552 -2.987 -11.736 1.00 76.56 73 HIS A C 1
ATOM 532 O O . HIS A 1 73 ? 12.570 -2.609 -11.165 1.00 76.56 73 HIS A O 1
ATOM 538 N N . GLY A 1 74 ? 11.089 -4.232 -11.609 1.00 82.50 74 GLY A N 1
ATOM 539 C CA . GLY A 1 74 ? 11.711 -5.222 -10.725 1.00 82.50 74 GLY A CA 1
ATOM 540 C C . GLY A 1 74 ? 11.492 -4.955 -9.235 1.00 82.50 74 GLY A C 1
ATOM 541 O O . GLY A 1 74 ? 12.030 -5.694 -8.418 1.00 82.50 74 GLY A O 1
ATOM 542 N N . LEU A 1 75 ? 10.707 -3.933 -8.875 1.00 91.25 75 LEU A N 1
ATOM 543 C CA . LEU A 1 75 ? 10.267 -3.757 -7.498 1.00 91.25 75 LEU A CA 1
ATOM 544 C C . LEU A 1 75 ? 9.365 -4.906 -7.075 1.00 91.25 75 LEU A C 1
ATOM 546 O O . LEU A 1 75 ? 8.794 -5.632 -7.893 1.00 91.25 75 LEU A O 1
ATOM 550 N N . LYS A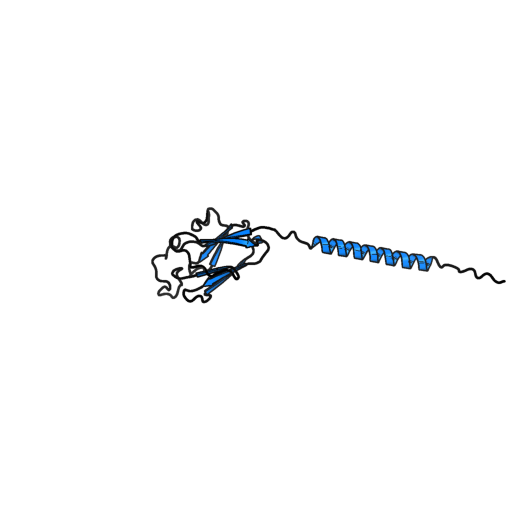 1 76 ? 9.209 -5.028 -5.765 1.00 95.06 76 LYS A N 1
ATOM 551 C CA . LYS A 1 76 ? 8.278 -5.956 -5.141 1.00 95.06 76 LYS A CA 1
ATOM 552 C C . LYS A 1 76 ? 7.491 -5.231 -4.068 1.00 95.06 76 LYS A C 1
ATOM 554 O O . LYS A 1 76 ? 7.908 -4.189 -3.562 1.00 95.06 76 LYS A O 1
ATOM 559 N N . VAL A 1 77 ? 6.345 -5.784 -3.711 1.00 97.12 77 VAL A N 1
ATOM 560 C CA . VAL A 1 77 ? 5.474 -5.237 -2.677 1.00 97.12 77 VAL A CA 1
ATOM 561 C C . VAL A 1 77 ? 5.146 -6.314 -1.660 1.00 97.12 77 VAL A C 1
ATOM 563 O O . VAL A 1 77 ? 4.961 -7.485 -1.989 1.00 97.12 77 VAL A O 1
ATOM 566 N N . ARG A 1 78 ? 5.085 -5.919 -0.392 1.00 98.00 78 ARG A N 1
ATOM 567 C CA . ARG A 1 78 ? 4.632 -6.785 0.693 1.00 98.00 78 ARG A CA 1
ATOM 568 C C . ARG A 1 78 ? 3.742 -6.002 1.637 1.00 98.00 78 ARG A C 1
ATOM 570 O O . ARG A 1 78 ? 4.060 -4.872 1.993 1.00 98.00 78 ARG A O 1
ATOM 577 N N . VAL A 1 79 ? 2.663 -6.635 2.081 1.00 98.31 79 VAL A N 1
ATOM 578 C CA . VAL A 1 79 ? 1.823 -6.126 3.167 1.00 98.31 79 VAL A CA 1
ATOM 579 C C . VAL A 1 79 ? 1.939 -7.082 4.348 1.00 98.31 79 VAL A C 1
ATOM 581 O O . VAL A 1 79 ? 1.727 -8.287 4.214 1.00 98.31 79 VAL A O 1
ATOM 584 N N . ASP A 1 80 ? 2.331 -6.551 5.499 1.00 97.44 80 ASP A N 1
ATOM 585 C CA . ASP A 1 80 ? 2.556 -7.290 6.740 1.00 97.44 80 ASP A CA 1
ATOM 586 C C . ASP A 1 80 ? 3.521 -8.478 6.563 1.00 97.44 80 ASP A C 1
ATOM 588 O O . ASP A 1 80 ? 4.626 -8.338 6.030 1.00 97.44 80 ASP A O 1
ATOM 592 N N . ARG A 1 81 ? 3.123 -9.661 7.044 1.00 95.31 81 ARG A N 1
ATOM 593 C CA . ARG A 1 81 ? 3.873 -10.923 6.951 1.00 95.31 81 ARG A CA 1
ATOM 594 C C . ARG A 1 81 ? 3.433 -11.791 5.769 1.00 95.31 81 ARG A C 1
ATOM 596 O O . ARG A 1 81 ? 3.753 -12.976 5.739 1.00 95.31 81 ARG A O 1
ATOM 603 N N . ARG A 1 82 ? 2.673 -11.231 4.825 1.00 96.25 82 ARG A N 1
ATOM 604 C CA . ARG A 1 82 ? 2.227 -11.956 3.631 1.00 96.25 82 ARG A CA 1
ATOM 605 C C . ARG A 1 82 ? 3.403 -12.231 2.685 1.00 96.25 82 ARG A C 1
ATOM 607 O O . ARG A 1 82 ? 4.448 -11.583 2.822 1.00 96.25 82 ARG A O 1
ATOM 614 N N . PRO A 1 83 ? 3.244 -13.171 1.735 1.00 96.69 83 PRO A N 1
ATOM 615 C CA . PRO A 1 83 ? 4.214 -13.371 0.668 1.00 96.69 83 PRO A CA 1
ATOM 616 C C . PRO A 1 83 ? 4.570 -12.060 -0.040 1.00 96.69 83 PRO A C 1
ATOM 618 O O . PRO A 1 83 ? 3.760 -11.137 -0.132 1.00 96.69 83 PRO A O 1
ATOM 621 N N . VAL A 1 84 ? 5.817 -11.980 -0.495 1.00 97.62 84 VAL A N 1
ATOM 622 C CA . VAL A 1 84 ? 6.279 -10.881 -1.341 1.00 97.62 84 VAL A CA 1
ATOM 623 C C . VAL A 1 84 ? 5.718 -11.097 -2.739 1.00 97.62 84 VAL A C 1
ATOM 625 O O . VAL A 1 84 ? 5.914 -12.165 -3.312 1.00 97.62 84 VAL A O 1
ATOM 628 N N . GLU A 1 85 ? 5.072 -10.075 -3.283 1.00 97.19 85 GLU A N 1
ATOM 629 C CA . GLU A 1 85 ? 4.521 -10.085 -4.633 1.00 97.19 85 GLU A CA 1
ATOM 630 C C . GLU A 1 85 ? 5.399 -9.248 -5.562 1.00 97.19 85 GLU A C 1
ATOM 632 O O . GLU A 1 85 ? 5.872 -8.169 -5.192 1.00 97.19 85 GLU A O 1
ATOM 637 N N . GLU A 1 86 ? 5.609 -9.728 -6.786 1.00 94.94 86 GLU A N 1
ATOM 638 C CA . GLU A 1 86 ? 6.283 -8.946 -7.823 1.00 94.94 86 GLU A CA 1
ATOM 639 C C . GLU A 1 86 ? 5.450 -7.708 -8.174 1.00 94.94 86 GLU A C 1
ATOM 641 O O . GLU A 1 86 ? 4.216 -7.762 -8.237 1.00 94.94 86 GLU A O 1
ATOM 646 N N . TRP A 1 87 ? 6.112 -6.576 -8.429 1.00 93.25 87 TRP A N 1
ATOM 647 C CA . TRP A 1 87 ? 5.390 -5.355 -8.763 1.00 93.25 87 TRP A CA 1
ATOM 648 C C . TRP A 1 87 ? 4.600 -5.528 -10.071 1.00 93.25 87 TRP A C 1
ATOM 650 O O . TRP A 1 87 ? 5.176 -5.936 -11.093 1.00 93.25 87 TRP A O 1
ATOM 660 N N . PRO A 1 88 ? 3.293 -5.204 -10.091 1.00 93.44 88 PRO A N 1
ATOM 661 C CA . PRO A 1 88 ? 2.445 -5.425 -11.256 1.00 93.44 88 PRO A CA 1
ATOM 662 C C . PRO A 1 88 ? 2.960 -4.670 -12.482 1.00 93.44 88 PRO A C 1
ATOM 664 O O . PRO A 1 88 ? 3.109 -3.453 -12.462 1.00 93.44 88 PRO A O 1
ATOM 667 N N . GLN A 1 89 ? 3.199 -5.375 -13.591 1.00 88.88 89 GLN A N 1
ATOM 668 C CA . GLN A 1 89 ? 3.748 -4.745 -14.801 1.00 88.88 89 GLN A CA 1
ATOM 669 C C . GLN A 1 89 ? 2.666 -4.140 -15.704 1.00 88.88 89 GLN A C 1
ATOM 671 O O . GLN A 1 89 ? 2.793 -3.005 -16.158 1.00 88.88 89 GLN A O 1
ATOM 676 N N . ARG A 1 90 ? 1.598 -4.900 -15.980 1.00 89.31 90 ARG A N 1
ATOM 677 C CA . ARG A 1 90 ? 0.562 -4.533 -16.970 1.00 89.31 90 ARG A CA 1
ATOM 678 C C . ARG A 1 90 ? -0.848 -4.414 -16.404 1.00 89.31 90 ARG A C 1
ATOM 680 O O . ARG A 1 90 ? -1.674 -3.721 -16.984 1.00 89.31 90 ARG A O 1
ATOM 687 N N . LYS A 1 91 ? -1.141 -5.144 -15.332 1.00 93.44 91 LYS A N 1
ATOM 688 C CA . LYS A 1 91 ? -2.448 -5.174 -14.673 1.00 93.44 91 LYS A CA 1
ATOM 689 C C . LYS A 1 91 ? -2.229 -4.935 -13.195 1.00 93.44 91 LYS A C 1
ATOM 691 O O . LYS A 1 91 ? -1.290 -5.508 -12.652 1.00 93.44 91 LYS A O 1
ATOM 696 N N . SER A 1 92 ? -3.065 -4.100 -12.588 1.00 95.81 92 SER A N 1
ATOM 697 C CA . SER A 1 92 ? -2.978 -3.804 -11.161 1.00 95.81 92 SER A CA 1
ATOM 698 C C . SER A 1 92 ? -3.118 -5.077 -10.329 1.00 95.81 92 SER A C 1
ATOM 700 O O . SER A 1 92 ? -3.824 -6.011 -10.717 1.00 95.81 92 SER A O 1
ATOM 702 N N . LEU A 1 93 ? -2.445 -5.102 -9.184 1.00 96.81 93 LEU A N 1
ATOM 703 C CA . LEU A 1 93 ? -2.456 -6.230 -8.259 1.00 96.81 93 LEU A CA 1
ATOM 704 C C . LEU A 1 93 ? -3.367 -5.905 -7.076 1.00 96.81 93 LEU A C 1
ATOM 706 O O . LEU A 1 93 ? -3.137 -4.919 -6.381 1.00 96.81 93 LEU A O 1
ATOM 710 N N . LYS A 1 94 ? -4.379 -6.738 -6.822 1.00 97.69 94 LYS A N 1
ATOM 711 C CA . LYS A 1 94 ? -5.234 -6.604 -5.638 1.00 97.69 94 LYS A CA 1
ATOM 712 C C . LYS A 1 94 ? -4.675 -7.442 -4.490 1.00 97.69 94 LYS A C 1
ATOM 714 O O . LYS A 1 94 ? -4.589 -8.660 -4.605 1.00 97.69 94 LYS A O 1
ATOM 719 N N . ILE A 1 95 ? -4.362 -6.796 -3.374 1.00 97.88 95 ILE A N 1
ATOM 720 C CA . ILE A 1 95 ? -4.033 -7.439 -2.100 1.00 97.88 95 ILE A CA 1
ATOM 721 C C . ILE A 1 95 ? -5.279 -7.339 -1.216 1.00 97.88 95 ILE A C 1
ATOM 723 O O . ILE A 1 95 ? -5.577 -6.271 -0.691 1.00 97.88 95 ILE A O 1
ATOM 727 N N . ASP A 1 96 ? -6.035 -8.430 -1.095 1.00 96.88 96 ASP A N 1
ATOM 728 C CA . ASP A 1 96 ? -7.360 -8.455 -0.446 1.00 96.88 96 ASP A CA 1
ATOM 729 C C . ASP A 1 96 ? -7.346 -9.155 0.926 1.00 96.88 96 ASP A C 1
ATOM 731 O O . ASP A 1 96 ? -6.355 -9.776 1.309 1.00 96.88 96 ASP A O 1
ATOM 735 N N . GLY A 1 97 ? -8.440 -9.090 1.683 1.00 96.56 97 GLY A N 1
ATOM 736 C CA . GLY A 1 97 ? -8.593 -9.817 2.945 1.00 96.56 97 GLY A CA 1
ATOM 737 C C . GLY A 1 97 ? -7.783 -9.228 4.103 1.00 96.56 97 GLY A C 1
ATOM 738 O O . GLY A 1 97 ? -7.351 -9.975 4.977 1.00 96.56 97 GLY A O 1
ATOM 739 N N . LEU A 1 98 ? -7.460 -7.933 4.067 1.00 97.44 98 LEU A N 1
ATOM 740 C CA . LEU A 1 98 ? -6.730 -7.240 5.136 1.00 97.44 98 LEU A CA 1
ATOM 741 C C . LEU A 1 98 ? -7.702 -6.850 6.257 1.00 97.44 98 LEU A C 1
ATOM 743 O O . LEU A 1 98 ? -8.769 -6.327 5.960 1.00 97.44 98 LEU A O 1
ATOM 747 N N . ASP A 1 99 ? -7.377 -7.108 7.522 1.00 96.75 99 ASP A N 1
ATOM 748 C CA . ASP A 1 99 ? -8.279 -6.808 8.643 1.00 96.75 99 ASP A CA 1
ATOM 749 C C . ASP A 1 99 ? -8.436 -5.294 8.857 1.00 96.75 99 ASP A C 1
ATOM 751 O O . ASP A 1 99 ? -7.499 -4.604 9.248 1.00 96.75 99 ASP A O 1
ATOM 755 N N . ILE A 1 100 ? -9.646 -4.766 8.661 1.00 97.25 100 ILE A N 1
ATOM 756 C CA . ILE A 1 100 ? -9.886 -3.317 8.749 1.00 97.25 100 ILE A CA 1
ATOM 757 C C . ILE A 1 100 ? -9.687 -2.731 10.153 1.00 97.25 100 ILE A C 1
ATOM 759 O O . ILE A 1 100 ? -9.536 -1.514 10.287 1.00 97.25 100 ILE A O 1
ATOM 763 N N . SER A 1 101 ? -9.698 -3.574 11.189 1.00 94.69 101 SER A N 1
ATOM 764 C CA . SER A 1 101 ? -9.475 -3.170 12.579 1.00 94.69 101 SER A CA 1
ATOM 765 C C . SER A 1 101 ? -7.994 -3.068 12.949 1.00 94.69 101 SER A C 1
ATOM 767 O O . SER A 1 101 ? -7.645 -2.401 13.932 1.00 94.69 101 SER A O 1
ATOM 769 N N . GLU A 1 102 ? -7.113 -3.682 12.158 1.00 95.44 102 GLU A N 1
ATOM 770 C CA . GLU A 1 102 ? -5.683 -3.716 12.426 1.00 95.44 102 GLU A CA 1
ATOM 771 C C . GLU A 1 102 ? -4.916 -2.564 11.763 1.00 95.44 102 GLU A C 1
ATOM 773 O O . GLU A 1 102 ? -5.393 -1.827 10.896 1.00 95.44 102 GLU A O 1
ATOM 778 N N . ARG A 1 103 ? -3.678 -2.370 12.232 1.00 97.62 103 ARG A N 1
ATOM 779 C CA . ARG A 1 103 ? -2.706 -1.500 11.569 1.00 97.62 103 ARG A CA 1
ATOM 780 C C . ARG A 1 103 ? -1.835 -2.353 10.664 1.00 97.62 103 ARG A C 1
ATOM 782 O O . ARG A 1 103 ? -1.132 -3.229 11.159 1.00 97.62 103 ARG A O 1
ATOM 789 N N . HIS A 1 104 ? -1.794 -1.998 9.390 1.00 98.44 104 HIS A N 1
ATOM 790 C CA . HIS A 1 104 ? -0.990 -2.678 8.388 1.00 98.44 104 HIS A CA 1
ATOM 791 C C . HIS A 1 104 ? 0.321 -1.942 8.117 1.00 98.44 104 HIS A C 1
ATOM 793 O O . HIS A 1 104 ? 0.436 -0.726 8.309 1.00 98.44 104 HIS A O 1
ATOM 799 N N . LEU A 1 105 ? 1.316 -2.689 7.650 1.00 98.62 105 LEU A N 1
ATOM 800 C CA . LEU A 1 105 ? 2.583 -2.189 7.136 1.00 98.62 105 LEU A CA 1
ATOM 801 C C . LEU A 1 105 ? 2.724 -2.605 5.671 1.00 98.62 105 LEU A C 1
ATOM 803 O O . LEU A 1 105 ? 2.931 -3.781 5.377 1.00 98.62 105 LEU A O 1
ATOM 807 N N . LEU A 1 106 ? 2.670 -1.636 4.763 1.00 98.44 106 LEU A N 1
ATOM 808 C CA . LEU A 1 106 ? 3.007 -1.836 3.358 1.00 98.44 106 LEU A CA 1
ATOM 809 C C . LEU A 1 106 ? 4.479 -1.491 3.145 1.00 98.44 106 LEU A C 1
ATOM 811 O O . LEU A 1 106 ? 4.948 -0.447 3.595 1.00 98.44 106 LEU A O 1
ATOM 815 N N . VAL A 1 107 ? 5.204 -2.365 2.456 1.00 98.12 107 VAL A N 1
ATOM 816 C CA . VAL A 1 107 ? 6.634 -2.224 2.180 1.00 98.12 107 VAL A CA 1
ATOM 817 C C . VAL A 1 107 ? 6.880 -2.373 0.685 1.00 98.12 107 VAL A C 1
ATOM 819 O O . VAL A 1 107 ? 6.449 -3.355 0.077 1.00 98.12 107 VAL A O 1
ATOM 822 N N . VAL A 1 108 ? 7.609 -1.416 0.120 1.00 96.06 108 VAL A N 1
ATOM 823 C CA . VAL A 1 108 ? 8.194 -1.494 -1.219 1.00 96.06 108 VAL A CA 1
ATOM 824 C C . VAL A 1 108 ? 9.604 -2.051 -1.086 1.00 96.06 108 VAL A C 1
ATOM 826 O O . VAL A 1 108 ? 10.399 -1.578 -0.270 1.00 96.06 108 VAL A O 1
ATOM 829 N N . LEU A 1 109 ? 9.901 -3.083 -1.865 1.00 94.75 109 LEU A N 1
ATOM 830 C CA . LEU A 1 109 ? 11.184 -3.770 -1.869 1.00 94.75 109 LEU A CA 1
ATOM 831 C C . LEU A 1 109 ? 11.853 -3.611 -3.236 1.00 94.75 109 LEU A C 1
ATOM 833 O O . LEU A 1 109 ? 11.169 -3.563 -4.259 1.00 94.75 109 LEU A O 1
ATOM 837 N N . ASP A 1 110 ? 13.182 -3.586 -3.251 1.00 89.94 110 ASP A N 1
ATOM 838 C CA . ASP A 1 110 ? 13.965 -3.673 -4.481 1.00 89.94 110 ASP A CA 1
ATOM 839 C C . ASP A 1 110 ? 13.910 -5.085 -5.099 1.00 89.94 110 ASP A C 1
ATOM 841 O O . ASP A 1 110 ? 13.338 -6.028 -4.537 1.00 89.94 110 ASP A O 1
ATOM 845 N N . SER A 1 111 ? 14.549 -5.258 -6.257 1.00 86.50 111 SER A N 1
ATOM 846 C CA . SER A 1 111 ? 14.612 -6.548 -6.960 1.00 86.50 111 SER A CA 1
ATOM 847 C C . SER A 1 111 ? 15.308 -7.658 -6.171 1.00 86.50 111 SER A C 1
ATOM 849 O O . SER A 1 111 ? 15.025 -8.838 -6.380 1.00 86.50 111 SER A O 1
ATOM 851 N N . SER A 1 112 ? 16.194 -7.294 -5.242 1.00 89.62 112 SER A N 1
ATOM 852 C CA . SER A 1 112 ? 16.862 -8.199 -4.298 1.00 89.62 112 SER A CA 1
ATOM 853 C C . SER A 1 112 ? 16.041 -8.480 -3.032 1.00 89.62 112 SER A C 1
ATOM 855 O O . SER A 1 112 ? 16.473 -9.261 -2.185 1.00 89.62 112 SER A O 1
ATOM 857 N N . GLY A 1 113 ? 14.853 -7.885 -2.896 1.00 91.38 113 GLY A N 1
ATOM 858 C CA . GLY A 1 113 ? 13.968 -8.052 -1.747 1.00 91.38 113 GLY A CA 1
ATOM 859 C C . GLY A 1 113 ? 14.333 -7.190 -0.537 1.00 91.38 113 GLY A C 1
ATOM 860 O O . GLY A 1 113 ? 13.783 -7.412 0.546 1.00 91.38 113 GLY A O 1
ATOM 861 N N . LYS A 1 114 ? 15.237 -6.213 -0.677 1.00 93.62 114 LYS A N 1
ATOM 862 C CA . LYS A 1 114 ? 15.561 -5.284 0.412 1.00 93.62 114 LYS A CA 1
ATOM 863 C C . LYS A 1 114 ? 14.522 -4.163 0.487 1.00 93.62 114 LYS A C 1
ATOM 865 O O . LYS A 1 114 ? 14.108 -3.663 -0.556 1.00 93.62 114 LYS A O 1
ATOM 870 N N . PRO A 1 115 ? 14.105 -3.736 1.692 1.00 94.38 115 PRO A N 1
ATOM 871 C CA . PRO A 1 115 ? 13.200 -2.602 1.842 1.00 94.38 115 PRO A CA 1
ATOM 872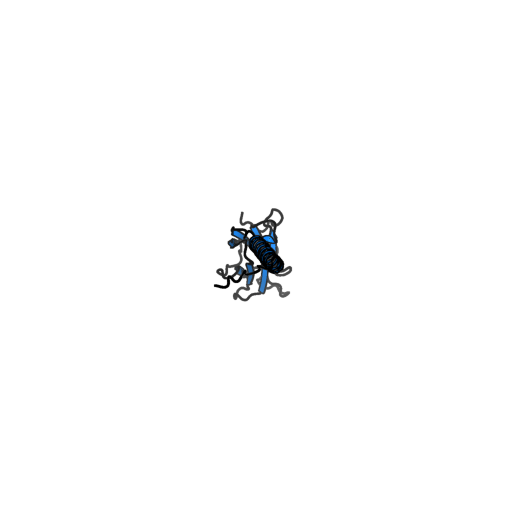 C C . PRO A 1 115 ? 13.800 -1.303 1.311 1.00 94.38 115 PRO A C 1
ATOM 874 O O . PRO A 1 115 ? 14.907 -0.938 1.701 1.00 94.38 115 PRO A O 1
ATOM 877 N N . ILE A 1 116 ? 13.033 -0.609 0.471 1.00 92.50 116 ILE A N 1
ATOM 878 C CA . ILE A 1 116 ? 13.330 0.751 0.008 1.00 92.50 116 ILE A CA 1
ATOM 879 C C . ILE A 1 116 ? 12.522 1.747 0.840 1.00 92.50 116 ILE A C 1
ATOM 881 O O . ILE A 1 116 ? 13.076 2.666 1.433 1.00 92.50 116 ILE A O 1
ATOM 885 N N . GLU A 1 117 ? 11.206 1.535 0.918 1.00 94.69 117 GLU A N 1
ATOM 886 C CA . GLU A 1 117 ? 10.279 2.428 1.611 1.00 94.69 117 GLU A CA 1
ATOM 887 C C . GLU A 1 117 ? 9.138 1.633 2.249 1.00 94.69 117 GLU A C 1
ATOM 889 O O . GLU A 1 117 ? 8.813 0.515 1.836 1.00 94.69 117 GLU A O 1
ATOM 894 N N . SER A 1 118 ? 8.517 2.196 3.283 1.00 97.12 118 SER A N 1
ATOM 895 C CA . SER A 1 118 ? 7.358 1.584 3.919 1.00 97.12 118 SER A CA 1
ATOM 896 C C . SER A 1 118 ? 6.406 2.623 4.484 1.00 97.12 118 SER A C 1
ATOM 898 O O . SER A 1 118 ? 6.840 3.662 4.978 1.00 97.12 118 SER A O 1
ATOM 900 N N . VAL A 1 119 ? 5.119 2.289 4.492 1.00 97.81 119 VAL A N 1
ATOM 901 C CA . VAL A 1 119 ? 4.072 3.094 5.117 1.00 97.81 119 VAL A CA 1
ATOM 902 C C . VAL A 1 119 ? 3.242 2.225 6.053 1.00 97.81 119 VAL A C 1
ATOM 904 O O . VAL A 1 119 ? 2.874 1.093 5.730 1.00 97.81 119 VAL A O 1
ATOM 907 N N . ARG A 1 120 ? 2.951 2.755 7.243 1.00 98.31 120 ARG A N 1
ATOM 908 C CA . ARG A 1 120 ? 1.964 2.166 8.152 1.00 98.31 120 ARG A CA 1
ATOM 909 C C . ARG A 1 120 ? 0.631 2.857 7.947 1.00 98.31 120 ARG A C 1
ATOM 911 O O . ARG A 1 120 ? 0.595 4.082 7.915 1.00 98.31 120 ARG A O 1
ATOM 918 N N . PHE A 1 121 ? -0.444 2.085 7.878 1.00 98.19 121 PHE A N 1
ATOM 919 C CA . PHE A 1 121 ? -1.784 2.628 7.683 1.00 98.19 121 PHE A CA 1
ATOM 920 C C . PHE A 1 121 ? -2.828 1.846 8.480 1.00 98.19 121 PHE A C 1
ATOM 922 O O . PHE A 1 121 ? -2.616 0.686 8.843 1.00 98.19 121 PHE A O 1
ATOM 929 N N . LYS A 1 122 ? -3.958 2.492 8.764 1.00 97.56 122 LYS A N 1
ATOM 930 C CA . LYS A 1 122 ? -5.191 1.844 9.214 1.00 97.56 122 LYS A CA 1
ATOM 931 C C . LYS A 1 122 ? -6.304 2.202 8.245 1.00 97.56 122 LYS A C 1
ATOM 933 O O . LYS A 1 122 ? -6.361 3.331 7.772 1.00 97.56 122 LYS A O 1
ATOM 938 N N . PHE A 1 123 ? -7.226 1.279 7.991 1.00 97.50 123 PHE A N 1
ATOM 939 C CA . PHE A 1 123 ? -8.370 1.573 7.124 1.00 97.50 123 PHE A CA 1
ATOM 940 C C . PHE A 1 123 ? -9.286 2.658 7.702 1.00 97.50 123 PHE A C 1
ATOM 942 O O . PHE A 1 123 ? -9.835 3.445 6.942 1.00 97.50 123 PHE A O 1
ATOM 949 N N . ALA A 1 124 ? -9.377 2.761 9.032 1.00 96.06 124 ALA A N 1
ATOM 950 C CA . ALA A 1 124 ? -10.143 3.804 9.717 1.00 96.06 124 ALA A CA 1
ATOM 951 C C . ALA A 1 124 ? -9.656 5.243 9.437 1.00 96.06 124 ALA A C 1
ATOM 953 O O . ALA A 1 124 ? -10.403 6.188 9.684 1.00 96.06 124 ALA A O 1
ATOM 954 N N . ASP A 1 125 ? -8.438 5.416 8.909 1.00 97.00 125 ASP A N 1
ATOM 955 C CA . ASP A 1 125 ? -7.900 6.729 8.525 1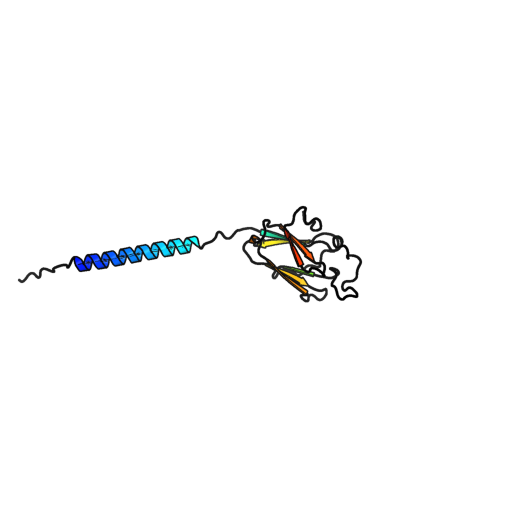.00 97.00 125 ASP A CA 1
ATOM 956 C C . ASP A 1 125 ? -8.435 7.198 7.152 1.00 97.00 125 ASP A C 1
ATOM 958 O O . ASP A 1 125 ? -8.223 8.342 6.748 1.00 97.00 125 ASP A O 1
ATOM 962 N N . TYR A 1 126 ? -9.151 6.325 6.435 1.00 96.81 126 TYR A N 1
ATOM 963 C CA . TYR A 1 126 ? -9.704 6.557 5.104 1.00 96.81 126 TYR A CA 1
ATOM 964 C C . TYR A 1 126 ? -11.228 6.395 5.115 1.00 96.81 126 TYR A C 1
ATOM 966 O O . TYR A 1 126 ? -11.807 5.727 5.969 1.00 96.81 126 TYR A O 1
ATOM 974 N N . LYS A 1 127 ? -11.912 6.968 4.120 1.00 95.81 127 LYS A N 1
ATOM 975 C CA . LYS A 1 127 ? -13.373 6.822 3.964 1.00 95.81 127 LYS A CA 1
ATOM 976 C C . LYS A 1 127 ? -13.776 5.532 3.247 1.00 95.81 127 LYS A C 1
ATOM 978 O O . LYS A 1 127 ? -14.961 5.303 3.022 1.00 95.81 127 LYS A O 1
ATOM 983 N N . SER A 1 128 ? -12.799 4.725 2.840 1.00 95.25 128 SER A N 1
ATOM 984 C CA . SER A 1 128 ? -12.971 3.518 2.036 1.00 95.25 128 SER A CA 1
ATOM 985 C C . SER A 1 128 ? -12.094 2.395 2.578 1.00 95.25 128 SER A C 1
ATOM 987 O O . SER A 1 128 ? -10.961 2.633 2.991 1.00 95.25 128 SER A O 1
ATOM 989 N N . THR A 1 129 ? -12.599 1.163 2.509 1.00 96.94 129 THR A N 1
ATOM 990 C CA . THR A 1 129 ? -11.824 -0.060 2.767 1.00 96.94 129 THR A CA 1
ATOM 991 C C . THR A 1 129 ? -11.098 -0.571 1.523 1.00 96.94 129 THR A C 1
ATOM 993 O O . THR A 1 129 ? -10.344 -1.532 1.610 1.00 96.94 129 THR A O 1
ATOM 996 N N . ASP A 1 130 ? -11.305 0.068 0.372 1.00 97.25 130 ASP A N 1
ATOM 997 C CA . ASP A 1 130 ? -10.537 -0.154 -0.848 1.00 97.25 130 ASP A CA 1
ATOM 998 C C . ASP A 1 130 ? -9.568 1.009 -1.050 1.00 97.25 130 ASP A C 1
ATOM 1000 O O . ASP A 1 130 ? -9.979 2.151 -1.310 1.00 97.25 130 ASP A O 1
ATOM 1004 N N . LEU A 1 131 ? -8.277 0.713 -0.928 1.00 98.12 131 LEU A N 1
ATOM 1005 C CA . LEU A 1 131 ? -7.190 1.669 -1.097 1.00 98.12 131 LEU A CA 1
ATOM 1006 C C . LEU A 1 131 ? -6.457 1.431 -2.417 1.00 98.12 131 LEU A C 1
ATOM 1008 O O . LEU A 1 131 ? -6.429 0.330 -2.961 1.00 98.12 131 LEU A O 1
ATOM 1012 N N . CYS A 1 132 ? -5.856 2.488 -2.935 1.00 97.19 132 CYS A N 1
ATOM 1013 C CA . CYS A 1 132 ? -5.003 2.502 -4.106 1.00 97.19 132 CYS A CA 1
ATOM 1014 C C . CYS A 1 132 ? -3.594 2.907 -3.688 1.00 97.19 132 CYS A C 1
ATOM 1016 O O . CYS A 1 132 ? -3.405 3.928 -3.024 1.00 97.19 132 CYS A O 1
ATOM 1018 N N . MET A 1 133 ? -2.620 2.110 -4.106 1.00 95.62 133 MET A N 1
ATOM 1019 C CA . MET A 1 133 ? -1.212 2.312 -3.834 1.00 95.62 133 MET A CA 1
ATOM 1020 C C . MET A 1 133 ? -0.436 2.471 -5.139 1.00 95.62 133 MET A C 1
ATOM 1022 O O . MET A 1 133 ? -0.582 1.676 -6.066 1.00 95.62 133 MET A O 1
ATOM 1026 N N . MET A 1 134 ? 0.404 3.498 -5.198 1.00 91.88 134 MET A N 1
ATOM 1027 C CA . MET A 1 134 ? 1.392 3.705 -6.251 1.00 91.88 134 MET A CA 1
ATOM 1028 C C . MET A 1 134 ? 2.753 4.019 -5.636 1.00 91.88 134 MET A C 1
ATOM 1030 O O . MET A 1 134 ? 2.847 4.469 -4.493 1.00 91.88 134 MET A O 1
ATOM 1034 N N . TYR A 1 135 ? 3.800 3.791 -6.417 1.00 89.62 135 TYR A N 1
ATOM 1035 C CA . TYR A 1 135 ? 5.162 4.177 -6.090 1.00 89.62 135 TYR A CA 1
ATOM 1036 C C . TYR A 1 135 ? 5.843 4.653 -7.367 1.00 89.62 135 TYR A C 1
ATOM 1038 O O . TYR A 1 135 ? 5.796 3.959 -8.387 1.00 89.62 135 TYR A O 1
ATOM 1046 N N . ASP A 1 136 ? 6.435 5.840 -7.321 1.00 76.50 136 ASP A N 1
ATOM 1047 C CA . ASP A 1 136 ? 7.115 6.451 -8.464 1.00 76.50 136 ASP A CA 1
ATOM 1048 C C . ASP A 1 136 ? 8.614 6.688 -8.231 1.00 76.50 136 ASP A C 1
ATOM 1050 O O . ASP A 1 136 ? 9.292 7.134 -9.149 1.00 76.50 136 ASP A O 1
ATOM 1054 N N . GLY A 1 137 ? 9.129 6.380 -7.033 1.00 76.00 137 GLY A N 1
ATOM 1055 C CA . GLY A 1 137 ? 10.530 6.593 -6.659 1.00 76.00 137 GLY A CA 1
ATOM 1056 C C . GLY A 1 137 ? 10.945 8.054 -6.484 1.00 76.00 137 GLY A C 1
ATOM 1057 O O . GLY A 1 137 ? 12.085 8.296 -6.095 1.00 76.00 137 GLY A O 1
ATOM 1058 N N . TYR A 1 138 ? 10.040 9.006 -6.735 1.00 76.06 138 TYR A N 1
ATOM 1059 C CA . TYR A 1 138 ? 10.282 10.443 -6.624 1.00 76.06 138 TYR A CA 1
ATOM 1060 C C . TYR A 1 138 ? 9.476 11.057 -5.476 1.00 76.06 138 TYR A C 1
ATOM 1062 O O . TYR A 1 138 ? 10.041 11.635 -4.551 1.00 76.06 138 TYR A O 1
ATOM 1070 N N . GLN A 1 139 ? 8.151 10.891 -5.502 1.00 81.69 139 GLN A N 1
ATOM 1071 C CA . GLN A 1 139 ? 7.247 11.313 -4.428 1.00 81.69 139 GLN A CA 1
ATOM 1072 C C . GLN A 1 139 ? 7.098 10.246 -3.334 1.00 81.69 139 GLN A C 1
ATOM 1074 O O . GLN A 1 139 ? 6.542 10.534 -2.274 1.00 81.69 139 GLN A O 1
ATOM 1079 N N . GLY A 1 140 ? 7.602 9.033 -3.579 1.00 87.69 140 GLY A N 1
ATOM 1080 C CA . GLY A 1 140 ? 7.562 7.915 -2.639 1.00 87.69 140 GLY A CA 1
ATOM 1081 C C . GLY A 1 140 ? 6.251 7.135 -2.714 1.00 87.69 140 GLY A C 1
ATOM 1082 O O . GLY A 1 140 ? 5.641 6.999 -3.780 1.00 87.69 140 GLY A O 1
ATOM 1083 N N . ILE A 1 141 ? 5.819 6.561 -1.588 1.00 93.12 141 ILE A N 1
ATOM 1084 C CA . ILE A 1 141 ? 4.565 5.799 -1.527 1.00 93.12 141 ILE A CA 1
ATOM 1085 C C . ILE A 1 141 ? 3.354 6.740 -1.533 1.00 93.12 141 ILE A C 1
ATOM 1087 O O . ILE A 1 141 ? 3.073 7.442 -0.561 1.00 93.12 141 ILE A O 1
ATOM 1091 N N . GLY A 1 142 ? 2.549 6.660 -2.593 1.00 93.75 142 GLY A N 1
ATOM 1092 C CA . GLY A 1 142 ? 1.218 7.258 -2.647 1.00 93.75 142 GLY A CA 1
ATOM 1093 C C . GLY A 1 142 ? 0.148 6.249 -2.237 1.00 93.75 142 GLY A C 1
ATOM 1094 O O . GLY A 1 142 ? -0.165 5.355 -3.020 1.00 93.75 142 GLY A O 1
ATOM 1095 N N . LEU A 1 143 ? -0.439 6.401 -1.043 1.00 97.06 143 LEU A N 1
ATOM 1096 C CA . LEU A 1 143 ? -1.547 5.568 -0.551 1.00 97.06 143 LEU A CA 1
ATOM 1097 C C . LEU A 1 143 ? -2.813 6.408 -0.342 1.00 97.06 143 LEU A C 1
ATOM 1099 O O . LEU A 1 143 ? -2.853 7.288 0.518 1.00 97.06 143 LEU A O 1
ATOM 1103 N N . GLN A 1 144 ? -3.846 6.143 -1.140 1.00 96.31 144 GLN A N 1
ATOM 1104 C CA . GLN A 1 144 ? -5.076 6.941 -1.195 1.00 96.31 144 GLN A CA 1
ATOM 1105 C C . GLN A 1 144 ? -6.311 6.046 -1.349 1.00 96.31 144 GLN A C 1
ATOM 1107 O O . GLN A 1 144 ? -6.200 4.854 -1.610 1.00 96.31 144 GLN A O 1
ATOM 1112 N N . GLU A 1 145 ? -7.510 6.611 -1.239 1.00 97.00 145 GLU A N 1
ATOM 1113 C CA . GLU A 1 145 ? -8.754 5.886 -1.517 1.00 97.00 145 GLU A CA 1
ATOM 1114 C C . GLU A 1 145 ? -8.822 5.464 -2.999 1.00 97.00 145 GLU A C 1
ATOM 1116 O O . GLU A 1 145 ? -8.546 6.256 -3.910 1.00 97.00 145 GLU A O 1
ATOM 1121 N N . ALA A 1 146 ? -9.231 4.221 -3.269 1.00 94.81 146 ALA A N 1
ATOM 1122 C CA . ALA A 1 146 ? -9.478 3.757 -4.630 1.00 94.81 146 ALA A CA 1
ATOM 1123 C C . ALA A 1 146 ? -10.776 4.391 -5.156 1.00 94.81 146 ALA A C 1
ATOM 1125 O O . ALA A 1 146 ? -11.876 3.912 -4.882 1.00 94.81 146 ALA A O 1
ATOM 1126 N N . THR A 1 147 ? -10.668 5.482 -5.915 1.00 93.69 147 THR A N 1
ATOM 1127 C CA . THR A 1 147 ? -11.794 6.275 -6.431 1.00 93.69 147 THR A CA 1
ATOM 1128 C C . THR A 1 147 ? -11.576 6.622 -7.905 1.00 93.69 147 THR A C 1
ATOM 1130 O O . THR A 1 147 ? -10.575 6.257 -8.509 1.00 93.69 147 THR A O 1
ATOM 1133 N N . ARG A 1 148 ? -12.489 7.396 -8.508 1.00 91.25 148 ARG A N 1
ATOM 1134 C CA . ARG A 1 148 ? -12.277 7.946 -9.861 1.00 91.25 148 ARG A CA 1
ATOM 1135 C C . ARG A 1 148 ? -11.062 8.885 -9.954 1.00 91.25 148 ARG A C 1
ATOM 1137 O O . ARG A 1 148 ? -10.617 9.161 -11.060 1.00 91.25 148 ARG A O 1
ATOM 1144 N N . ARG A 1 149 ? -10.542 9.381 -8.821 1.00 91.25 149 ARG A N 1
ATOM 1145 C CA . ARG A 1 149 ? -9.346 10.241 -8.763 1.00 91.25 149 ARG A CA 1
ATOM 1146 C C . ARG A 1 149 ? -8.031 9.458 -8.772 1.00 91.25 149 ARG A C 1
ATOM 1148 O O . ARG A 1 149 ? -6.986 10.072 -8.921 1.00 91.25 149 ARG A O 1
ATOM 1155 N N . THR A 1 150 ? -8.085 8.132 -8.653 1.00 92.94 150 THR A N 1
ATOM 1156 C CA . THR A 1 150 ? -6.925 7.233 -8.718 1.00 92.94 150 THR A CA 1
ATOM 1157 C C . THR A 1 150 ? -7.050 6.265 -9.909 1.00 92.94 150 THR A C 1
ATOM 1159 O O . THR A 1 150 ? -7.090 5.047 -9.729 1.00 92.94 150 THR A O 1
ATOM 1162 N N . PRO A 1 151 ? -7.139 6.778 -11.158 1.00 91.88 151 PRO A N 1
ATOM 1163 C CA . PRO A 1 151 ? -7.455 5.979 -12.351 1.00 91.88 151 PRO A CA 1
ATOM 1164 C C . PRO A 1 151 ? -6.399 4.921 -12.719 1.00 91.88 151 PRO A C 1
ATOM 1166 O O . PRO A 1 151 ? -6.672 4.028 -13.520 1.00 91.88 151 PRO A O 1
ATOM 1169 N N . TRP A 1 152 ? -5.200 5.007 -12.143 1.00 89.75 152 TRP A N 1
ATOM 1170 C CA . TRP A 1 152 ? -4.108 4.045 -12.317 1.00 89.75 152 TRP A CA 1
ATOM 1171 C C . TRP A 1 152 ? -4.292 2.742 -11.513 1.00 89.75 152 TRP A C 1
ATOM 1173 O O . TRP A 1 152 ? -3.610 1.754 -11.771 1.00 89.75 152 TRP A O 1
ATOM 1183 N N . CYS A 1 153 ? -5.221 2.701 -10.553 1.00 93.12 153 CYS A N 1
ATOM 1184 C CA . CYS A 1 153 ? -5.566 1.488 -9.811 1.00 93.12 153 CYS A CA 1
ATOM 1185 C C . CYS A 1 153 ? -6.789 0.797 -10.424 1.00 93.12 153 CYS A C 1
ATOM 1187 O O . CYS A 1 153 ? -7.931 1.202 -10.209 1.00 93.12 153 CYS A O 1
ATOM 1189 N N . LYS A 1 154 ? -6.550 -0.284 -11.172 1.00 93.19 154 LYS A N 1
ATOM 1190 C CA . LYS A 1 154 ? -7.542 -0.984 -12.006 1.00 93.19 154 LYS A CA 1
ATOM 1191 C C . LYS A 1 154 ? -7.926 -2.365 -11.452 1.00 93.19 154 LYS A C 1
ATOM 1193 O O . LYS A 1 154 ? -8.066 -3.315 -12.211 1.00 93.19 154 LYS A O 1
ATOM 1198 N N . CYS A 1 155 ? -8.076 -2.491 -10.132 1.00 92.12 155 CYS A N 1
ATOM 1199 C CA . CYS A 1 155 ? -8.480 -3.746 -9.470 1.00 92.12 155 CYS A CA 1
ATOM 1200 C C . CYS A 1 155 ? -10.006 -3.920 -9.332 1.00 92.12 155 CYS A C 1
ATOM 1202 O O . CYS A 1 155 ? -10.450 -4.694 -8.483 1.00 92.12 155 CYS A O 1
ATOM 1204 N N . ARG A 1 156 ? -10.789 -3.151 -10.097 1.00 71.56 156 ARG A N 1
ATOM 1205 C CA . ARG A 1 156 ? -12.257 -3.154 -10.087 1.00 71.56 156 ARG A CA 1
ATOM 1206 C C . ARG A 1 156 ? -12.810 -3.999 -11.222 1.00 71.56 156 ARG A C 1
ATOM 1208 O O . ARG A 1 156 ? -12.192 -3.962 -12.309 1.00 71.56 156 ARG A O 1
#

Secondary structure (DSSP, 8-state):
---------HHHHHHHHHHHHHHHHHHHHHHHHHHHTS------EEEEEEPPGGGSTTTTS-SB-TTS-B-STT-EEEETTSPPEEPPSSSPEEEEEEETTSEEEEEEE-TTS-EEEEEEEEGGGSS-SEEEEEE-SSS-EEEEE-STT-TT----

Radius of gyration: 30.1 Å; chains: 1; bounding box: 50×25×107 Å